Protein AF-M6VW01-F1 (afdb_monomer_lite)

Radius of gyration: 11.57 Å; chains: 1; bounding box: 24×27×30 Å

Secondary structure (DSSP, 8-state):
--HHHHHHHHHHHHTT-EEEEEEETTEEEEEEE-----

Sequence (38 aa):
MGLGLDICKKIIDSFGGK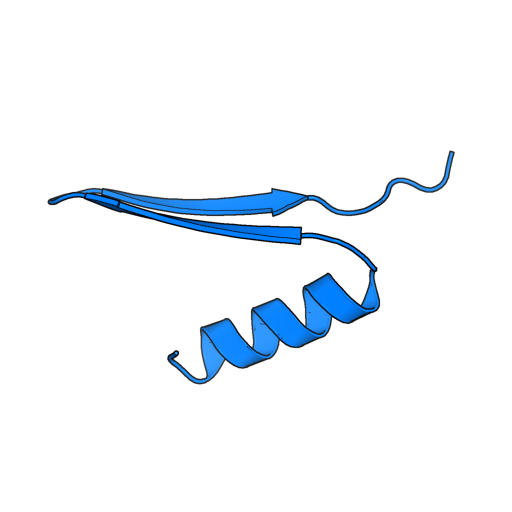IEFQTAPGRTKFSVWLRSEF

InterPro domains:
  IPR003594 Histidine kinase/HSP90-like ATPase domain [PF02518] (2-35)
  IPR036890 Histidine kinase/HSP90-like ATPase superfamily [G3DSA:3.30.565.10] (1-35)
  IPR036890 Histidine kinase/HSP90-like ATPase superfamily [SSF55874] (1-34)

Structure (mmCIF, N/CA/C/O backbone):
data_AF-M6VW01-F1
#
_entry.id   AF-M6VW01-F1
#
loop_
_atom_site.group_PDB
_atom_site.id
_atom_site.type_symbol
_atom_site.label_atom_id
_atom_site.label_alt_id
_atom_site.label_comp_id
_atom_site.label_asym_id
_atom_site.label_entity_id
_atom_site.label_seq_id
_atom_site.pdbx_PDB_ins_code
_atom_site.Cartn_x
_atom_site.Cartn_y
_atom_site.Cartn_z
_atom_site.occupancy
_atom_site.B_iso_or_equiv
_atom_site.auth_seq_id
_atom_site.auth_comp_id
_atom_site.auth_asym_id
_atom_site.auth_atom_id
_atom_site.pdbx_PDB_model_num
ATOM 1 N N . MET A 1 1 ? -0.350 -8.503 -4.369 1.00 67.69 1 MET A N 1
ATOM 2 C CA . MET A 1 1 ? 0.589 -7.740 -3.520 1.00 67.69 1 MET A CA 1
ATOM 3 C C . MET A 1 1 ? 1.388 -8.750 -2.706 1.00 67.69 1 MET A C 1
ATOM 5 O O . MET A 1 1 ? 0.920 -9.868 -2.545 1.00 67.69 1 MET A O 1
ATOM 9 N N . GLY A 1 2 ? 2.617 -8.435 -2.291 1.00 87.50 2 GLY A N 1
ATOM 10 C CA . GLY A 1 2 ? 3.357 -9.327 -1.390 1.00 87.50 2 GLY A CA 1
ATOM 11 C C . GLY A 1 2 ? 2.733 -9.317 0.008 1.00 87.50 2 GLY A C 1
ATOM 12 O O . GLY A 1 2 ? 2.156 -8.302 0.397 1.00 87.50 2 GLY A O 1
ATOM 13 N N . LEU A 1 3 ? 2.899 -10.399 0.776 1.00 94.69 3 LEU A N 1
ATOM 14 C CA . LEU A 1 3 ? 2.324 -10.544 2.125 1.00 94.69 3 LEU A CA 1
ATOM 15 C C . LEU A 1 3 ? 2.595 -9.331 3.027 1.00 94.69 3 LEU A C 1
ATOM 17 O O . LEU A 1 3 ? 1.692 -8.845 3.700 1.00 94.69 3 LEU A O 1
ATOM 21 N N . GLY A 1 4 ? 3.820 -8.800 2.995 1.00 92.19 4 GLY A N 1
ATOM 22 C CA . GLY A 1 4 ? 4.178 -7.617 3.779 1.00 92.19 4 GLY A CA 1
ATOM 23 C C . GLY A 1 4 ? 3.346 -6.381 3.421 1.00 92.19 4 GLY A C 1
ATOM 24 O O . GLY A 1 4 ? 2.906 -5.663 4.311 1.00 92.19 4 GLY A O 1
ATOM 25 N N . LEU A 1 5 ? 3.064 -6.158 2.134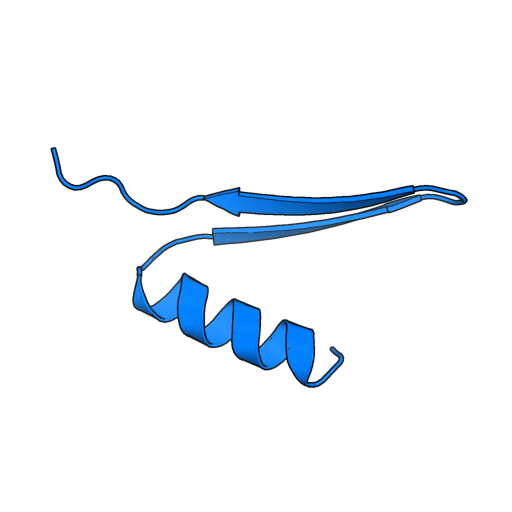 1.00 91.19 5 LEU A N 1
ATOM 26 C CA . LEU A 1 5 ? 2.272 -5.009 1.688 1.00 91.19 5 LEU A CA 1
ATOM 27 C C . LEU A 1 5 ? 0.787 -5.168 2.040 1.00 91.19 5 LEU A C 1
ATOM 29 O O . LEU A 1 5 ? 0.145 -4.185 2.404 1.00 91.19 5 LEU A O 1
ATOM 33 N N . ASP A 1 6 ? 0.270 -6.397 2.005 1.00 93.06 6 ASP A N 1
ATOM 34 C CA . ASP A 1 6 ? -1.099 -6.692 2.441 1.00 93.06 6 ASP A CA 1
ATOM 35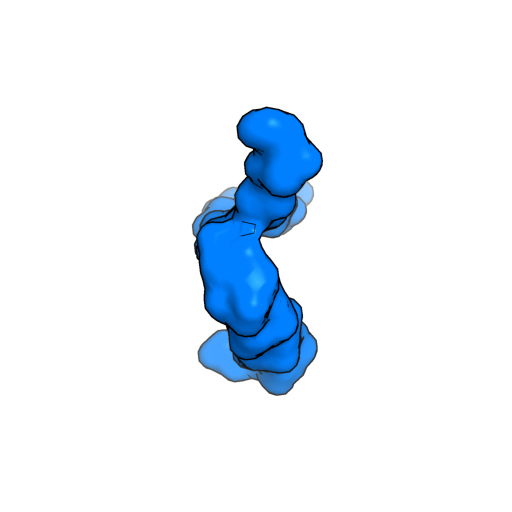 C C . ASP A 1 6 ? -1.276 -6.468 3.948 1.00 93.06 6 ASP A C 1
ATOM 37 O O . ASP A 1 6 ? -2.287 -5.909 4.376 1.00 93.06 6 ASP A O 1
ATOM 41 N N . ILE A 1 7 ? -0.283 -6.849 4.758 1.00 95.12 7 ILE A N 1
ATOM 42 C CA . ILE A 1 7 ? -0.276 -6.582 6.204 1.00 95.12 7 ILE A CA 1
ATOM 43 C C . ILE A 1 7 ? -0.234 -5.074 6.464 1.00 95.12 7 ILE A C 1
ATOM 45 O O . ILE A 1 7 ? -1.079 -4.561 7.197 1.00 95.12 7 ILE A O 1
ATOM 49 N N . CYS A 1 8 ? 0.696 -4.350 5.831 1.00 94.38 8 CYS A N 1
ATOM 50 C CA . CYS A 1 8 ? 0.801 -2.897 5.978 1.00 94.38 8 CYS A CA 1
ATOM 51 C C . CYS A 1 8 ? -0.509 -2.194 5.613 1.00 94.38 8 CYS A 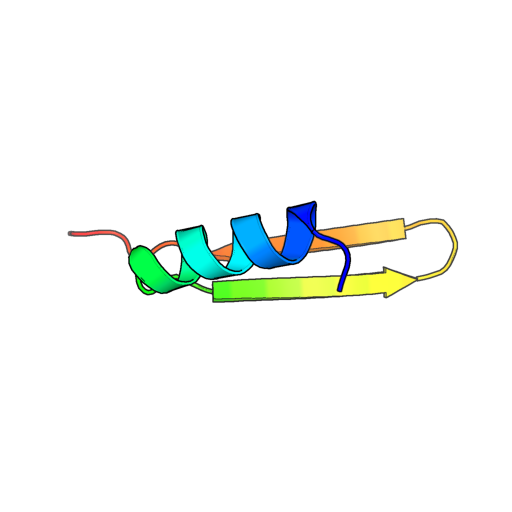C 1
ATOM 53 O O . CYS A 1 8 ? -0.958 -1.315 6.345 1.00 94.38 8 CYS A O 1
ATOM 55 N N . LYS A 1 9 ? -1.150 -2.604 4.513 1.00 93.62 9 LYS A N 1
ATOM 56 C CA . LYS A 1 9 ? -2.433 -2.046 4.089 1.00 93.62 9 LYS A CA 1
ATOM 57 C C . LYS A 1 9 ? -3.525 -2.276 5.133 1.00 93.62 9 LYS A C 1
ATOM 59 O O . LYS A 1 9 ? -4.164 -1.312 5.530 1.00 93.62 9 LYS A O 1
ATOM 64 N N . LYS A 1 10 ? -3.678 -3.502 5.649 1.00 95.44 10 LYS A N 1
ATOM 65 C CA . LYS A 1 10 ? -4.661 -3.805 6.707 1.00 95.44 10 LYS A CA 1
ATOM 66 C C . LYS A 1 10 ? -4.457 -2.961 7.965 1.00 95.44 10 LYS A C 1
ATOM 68 O O . LYS A 1 10 ? -5.430 -2.476 8.531 1.00 95.44 10 LYS A O 1
ATOM 73 N N . ILE A 1 11 ? -3.207 -2.788 8.397 1.00 94.94 11 ILE A N 1
ATOM 74 C CA . ILE A 1 11 ? -2.878 -1.959 9.563 1.00 94.94 11 ILE A CA 1
ATOM 75 C C . ILE A 1 11 ? -3.292 -0.511 9.296 1.00 94.94 11 ILE A C 1
ATOM 77 O O . ILE A 1 11 ? -4.037 0.064 10.078 1.00 94.94 11 ILE A O 1
ATOM 81 N N . ILE A 1 12 ? -2.857 0.069 8.176 1.00 94.62 12 ILE A N 1
ATOM 82 C CA . ILE A 1 12 ? -3.136 1.470 7.833 1.00 94.62 12 ILE A CA 1
ATOM 83 C C . ILE A 1 12 ? -4.642 1.715 7.668 1.00 94.62 12 ILE A C 1
ATOM 85 O O . ILE A 1 12 ? -5.154 2.701 8.198 1.00 94.62 12 ILE A O 1
ATOM 89 N N . ASP A 1 13 ? -5.358 0.793 7.022 1.00 94.00 13 ASP A N 1
ATOM 90 C CA . ASP A 1 13 ? -6.816 0.837 6.884 1.00 94.00 13 ASP A CA 1
ATOM 91 C C . ASP A 1 13 ? -7.506 0.794 8.265 1.00 94.00 13 ASP A C 1
ATOM 93 O O . ASP A 1 13 ? -8.481 1.511 8.485 1.00 94.00 13 ASP A O 1
ATOM 97 N N . SER A 1 14 ? -6.967 0.041 9.237 1.00 94.88 14 SER A N 1
ATOM 98 C CA . SER A 1 14 ? -7.483 -0.009 10.617 1.00 94.88 14 SER A CA 1
ATOM 99 C C . SER A 1 14 ? -7.361 1.321 11.368 1.00 94.88 14 SER A C 1
ATOM 101 O O . SER A 1 14 ? -8.174 1.592 12.247 1.00 94.88 14 SER A O 1
ATOM 103 N N . PHE A 1 15 ? -6.381 2.162 11.029 1.00 93.25 15 PHE A N 1
ATOM 104 C CA . PHE A 1 15 ? -6.270 3.535 11.546 1.00 93.25 15 PHE A CA 1
ATOM 105 C C . PHE A 1 15 ? -7.095 4.539 10.710 1.00 93.25 15 PHE A C 1
ATOM 107 O O . PHE A 1 15 ? -7.077 5.748 10.950 1.00 93.25 15 PHE A O 1
ATOM 114 N N . GLY A 1 16 ? -7.819 4.062 9.689 1.00 93.50 16 GLY A N 1
ATOM 115 C CA . GLY A 1 16 ? -8.444 4.886 8.653 1.00 93.50 16 GLY A CA 1
ATOM 116 C C . GLY A 1 16 ? -7.448 5.795 7.936 1.00 93.50 16 GLY A C 1
ATOM 117 O O . GLY A 1 16 ? -7.798 6.908 7.548 1.00 93.50 16 GLY A O 1
ATOM 118 N N . GLY A 1 17 ? -6.196 5.352 7.845 1.00 93.69 17 GLY A N 1
ATOM 119 C CA . GLY A 1 17 ? -5.151 6.006 7.084 1.00 93.69 17 GLY A CA 1
ATOM 120 C C . GLY A 1 17 ? -5.224 5.652 5.601 1.00 93.69 17 GLY A C 1
ATOM 121 O O . GLY A 1 17 ? -6.189 5.073 5.106 1.00 93.69 17 GLY A O 1
ATOM 122 N N . LYS A 1 18 ? -4.167 6.001 4.875 1.00 94.62 18 LYS A N 1
ATOM 123 C CA . LYS A 1 18 ? -4.016 5.727 3.446 1.00 94.62 18 LYS A CA 1
ATOM 124 C C . LYS A 1 18 ? -2.583 5.309 3.146 1.00 94.62 18 LYS A C 1
ATOM 126 O O . LYS A 1 18 ? -1.648 5.875 3.707 1.00 94.62 18 LYS A O 1
ATOM 131 N N . ILE A 1 19 ? -2.410 4.366 2.222 1.00 93.94 19 ILE A N 1
ATOM 132 C CA . ILE A 1 19 ? -1.112 4.017 1.634 1.00 93.94 19 ILE A CA 1
ATOM 133 C C . ILE A 1 19 ? -1.164 4.147 0.112 1.00 93.94 19 ILE A C 1
ATOM 135 O O . ILE A 1 19 ? -2.096 3.666 -0.531 1.00 93.94 19 ILE A O 1
ATOM 139 N N . GLU A 1 20 ? -0.148 4.778 -0.466 1.00 94.62 20 GLU A N 1
ATOM 140 C CA . GLU A 1 20 ? 0.080 4.839 -1.910 1.00 94.62 20 GLU A CA 1
ATOM 141 C C . GLU A 1 20 ? 1.460 4.301 -2.270 1.00 94.62 20 GLU A C 1
ATOM 143 O O . GLU A 1 20 ? 2.425 4.429 -1.512 1.00 94.62 20 GLU A O 1
ATOM 148 N N . PHE A 1 21 ? 1.549 3.738 -3.471 1.00 92.38 21 PHE A N 1
ATOM 149 C CA . PHE A 1 21 ? 2.760 3.153 -4.018 1.00 92.38 21 PHE A CA 1
ATOM 150 C C . PHE A 1 21 ? 3.061 3.757 -5.383 1.00 92.38 21 PHE A C 1
ATOM 152 O O . PHE A 1 21 ? 2.200 3.790 -6.259 1.00 92.38 21 PHE A O 1
ATOM 159 N N . GLN A 1 22 ? 4.299 4.202 -5.564 1.00 94.19 22 GLN A N 1
ATOM 160 C CA . GLN A 1 22 ? 4.817 4.656 -6.846 1.00 94.19 22 GLN A CA 1
ATOM 161 C C . GLN A 1 22 ? 6.135 3.937 -7.115 1.00 94.19 22 GLN A C 1
ATOM 163 O O . GLN A 1 22 ? 7.025 3.905 -6.261 1.00 94.19 22 GLN A O 1
ATOM 168 N N . THR A 1 23 ? 6.267 3.377 -8.313 1.00 93.56 23 THR A N 1
ATOM 169 C CA . THR A 1 23 ? 7.492 2.714 -8.755 1.00 93.56 23 THR A CA 1
ATOM 170 C C . THR A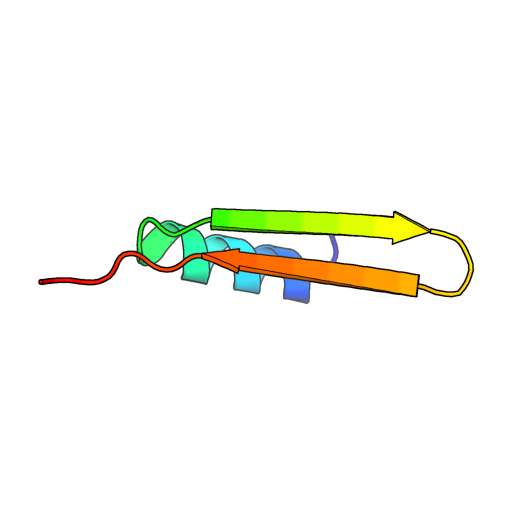 1 23 ? 7.976 3.329 -10.057 1.00 93.56 23 THR A C 1
ATOM 172 O O . THR A 1 23 ? 7.198 3.570 -10.977 1.00 93.56 23 THR A O 1
ATOM 175 N N . ALA A 1 24 ? 9.270 3.613 -10.100 1.00 94.00 24 ALA A N 1
ATOM 176 C CA . ALA A 1 24 ? 10.019 3.996 -11.280 1.00 94.00 24 ALA A CA 1
ATOM 177 C C . ALA A 1 24 ? 11.349 3.221 -11.264 1.00 94.00 24 ALA A C 1
ATOM 179 O O . ALA A 1 24 ? 11.806 2.808 -10.192 1.00 94.00 24 ALA A O 1
ATOM 180 N N . PRO A 1 25 ? 12.008 3.013 -12.414 1.00 95.69 25 PRO A N 1
ATOM 181 C CA . PRO A 1 25 ? 13.339 2.413 -12.435 1.00 95.69 25 PRO A CA 1
ATOM 182 C C . PRO A 1 25 ? 14.293 3.132 -11.466 1.00 95.69 25 PRO A C 1
ATOM 184 O O . PRO A 1 25 ? 14.394 4.357 -11.476 1.00 95.69 25 PRO A O 1
ATOM 187 N N . GLY A 1 26 ? 14.947 2.373 -10.583 1.00 95.44 26 GLY A N 1
ATOM 188 C CA . GLY A 1 26 ? 15.859 2.912 -9.565 1.00 95.44 26 GLY A CA 1
ATOM 189 C C . GLY A 1 26 ? 15.190 3.612 -8.374 1.00 95.44 26 GLY A C 1
ATOM 190 O O . GLY A 1 26 ? 15.896 4.067 -7.476 1.00 95.44 26 GLY A O 1
ATOM 191 N N . ARG A 1 27 ? 13.853 3.698 -8.318 1.00 93.12 27 ARG A N 1
ATOM 192 C CA . ARG A 1 27 ? 13.146 4.348 -7.209 1.00 93.12 27 ARG A CA 1
ATOM 193 C C . ARG A 1 27 ? 11.793 3.713 -6.917 1.00 93.12 27 ARG A C 1
ATOM 195 O O . ARG A 1 27 ? 10.853 3.792 -7.703 1.00 93.12 27 ARG A O 1
ATOM 202 N N . THR A 1 28 ? 11.652 3.234 -5.692 1.00 93.56 28 THR A N 1
ATOM 203 C CA . THR A 1 28 ? 10.366 2.818 -5.140 1.00 93.56 28 THR A CA 1
ATOM 204 C C . THR A 1 28 ? 10.000 3.740 -3.989 1.00 93.56 28 THR A C 1
ATOM 206 O O . THR A 1 28 ? 10.801 3.938 -3.078 1.00 93.56 28 THR A O 1
ATOM 209 N N . LYS A 1 29 ? 8.800 4.323 -4.029 1.00 95.00 29 LYS A N 1
ATOM 210 C CA . LYS A 1 29 ? 8.288 5.199 -2.974 1.00 95.00 29 LYS A CA 1
ATOM 211 C C . LYS A 1 29 ? 6.966 4.657 -2.439 1.00 95.00 29 LYS A C 1
ATOM 213 O O . LYS A 1 29 ? 6.033 4.415 -3.202 1.00 95.00 29 LYS A O 1
ATOM 218 N N . PHE A 1 30 ? 6.886 4.555 -1.117 1.00 94.25 30 PHE A N 1
ATOM 219 C CA . PHE A 1 30 ? 5.646 4.349 -0.380 1.00 94.25 30 PHE A CA 1
ATOM 220 C C . PHE A 1 30 ? 5.307 5.649 0.346 1.00 94.25 30 PHE A C 1
ATOM 222 O O . PHE A 1 30 ? 6.176 6.241 0.986 1.00 94.25 30 PHE A O 1
ATOM 229 N N . SER A 1 31 ? 4.066 6.104 0.227 1.00 95.38 31 SER A N 1
ATOM 230 C CA . SER A 1 31 ? 3.560 7.270 0.954 1.00 95.38 31 SER A CA 1
ATOM 231 C C . SER A 1 31 ? 2.443 6.802 1.879 1.00 95.38 31 SER A C 1
ATOM 233 O O . SER A 1 31 ? 1.538 6.102 1.427 1.00 95.38 31 SER A O 1
ATOM 235 N N . VAL A 1 32 ? 2.526 7.154 3.162 1.00 95.31 32 VAL A N 1
ATOM 236 C CA . VAL A 1 32 ? 1.563 6.749 4.193 1.00 95.31 32 VAL A CA 1
ATOM 237 C C . VAL A 1 32 ? 1.011 7.996 4.869 1.00 95.31 32 VAL A C 1
ATOM 239 O O . VAL A 1 32 ? 1.776 8.873 5.264 1.00 95.31 32 VAL A O 1
ATOM 242 N N . TRP A 1 33 ? -0.308 8.056 5.015 1.00 94.94 33 TRP A N 1
ATOM 243 C CA . TRP A 1 33 ? -1.013 9.085 5.771 1.00 94.94 33 TRP A CA 1
ATOM 244 C C . TRP A 1 33 ? -1.782 8.412 6.894 1.00 94.94 33 TRP A C 1
ATOM 246 O O . TRP A 1 33 ? -2.519 7.458 6.652 1.00 94.94 33 TRP A O 1
ATOM 256 N N . LEU A 1 34 ? -1.622 8.916 8.108 1.00 91.94 34 LEU A N 1
ATOM 257 C CA . LEU A 1 34 ? -2.387 8.489 9.272 1.00 91.94 34 LEU A CA 1
ATOM 258 C C . LEU A 1 34 ? -3.305 9.640 9.675 1.00 91.94 34 LEU A C 1
ATOM 260 O O . LEU A 1 34 ? -2.938 10.807 9.515 1.00 91.94 34 LEU A O 1
ATOM 264 N N . ARG A 1 35 ? -4.507 9.325 10.160 1.00 84.31 35 ARG A N 1
ATOM 265 C CA . ARG A 1 35 ? -5.382 10.354 10.721 1.00 84.31 35 ARG A CA 1
ATOM 266 C C . ARG A 1 35 ? -4.770 10.853 12.026 1.00 84.31 35 ARG A C 1
ATOM 268 O O . ARG A 1 35 ? -4.352 10.051 12.854 1.00 84.31 35 ARG A O 1
ATOM 275 N N . SER A 1 36 ? -4.692 12.170 12.166 1.00 77.94 36 SER A N 1
ATOM 276 C CA . SER A 1 36 ? -4.295 12.812 13.413 1.00 77.94 36 SER A CA 1
ATOM 277 C C . SER A 1 36 ? -5.558 13.113 14.207 1.00 77.94 36 SER A C 1
ATOM 279 O O . SER A 1 36 ? -6.477 13.720 13.663 1.00 77.94 36 SER A O 1
ATOM 281 N N . GLU A 1 37 ? -5.612 12.685 15.463 1.00 71.94 37 GLU A N 1
ATOM 282 C CA . GLU A 1 37 ? -6.688 13.045 16.388 1.00 71.94 37 GLU A CA 1
ATOM 283 C C . GLU A 1 37 ? -6.302 14.357 17.087 1.00 71.94 37 GLU A C 1
ATOM 285 O O . GLU A 1 37 ? -5.610 14.341 18.102 1.00 71.94 37 GLU A O 1
ATOM 290 N N . PHE A 1 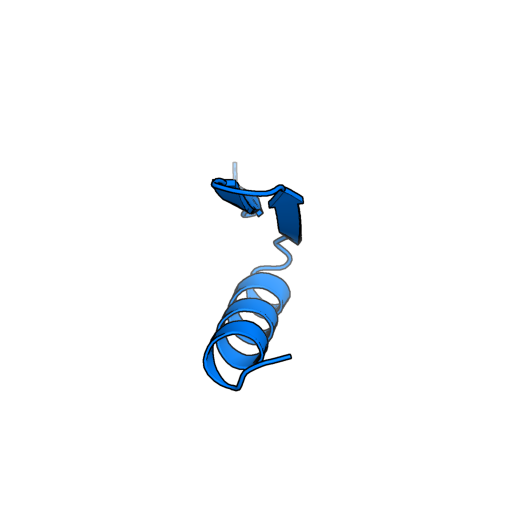38 ? -6.681 15.493 16.494 1.00 55.56 38 PHE A N 1
ATOM 291 C CA . PHE A 1 38 ? -6.681 16.812 17.136 1.00 55.56 38 PHE A CA 1
ATOM 292 C C . PHE A 1 38 ? -8.009 17.507 16.854 1.00 55.56 38 PHE A C 1
ATOM 294 O O . PHE A 1 38 ? -8.498 17.375 15.706 1.00 55.56 38 PHE A O 1
#

Organism: NCBI:txid1193059

Foldseek 3Di:
DDPVVVVVQVVLVVQVKDWDWDDDVVDTDIDIGGDDDD

pLDDT: mean 90.93, std 8.48, range [55.56, 95.69]